Protein AF-A0A5K0VCS7-F1 (afdb_monomer)

Organism: NCBI:txid210225

Solvent-accessible surface area (backbone atoms only — not comparable to full-atom values): 3337 Å² total; per-residue (Å²): 140,54,72,51,76,47,75,49,73,86,77,71,42,83,42,86,42,76,71,60,90,89,60,94,78,89,85,80,92,66,85,91,60,86,88,63,72,95,57,82,84,75,72,128

Sequence (44 aa):
LYYTTVKLGNPPVDYHVQIDTGSDILWVTCNPCSGCPSSSGLSS

Mean predicted aligned error: 6.16 Å

Foldseek 3Di:
DDWDWDWDDVVTDIDIDDDDPPDDDDDDDDPPDDPDDPDDPPPD

Secondary structure (DSSP, 8-state):
--EEEEEETTTTEEEEEE--TT-S------SS-SS--SS-----

pLDDT: mean 85.88, std 13.94, range [44.25, 97.56]

Radius of gyration: 12.14 Å; Cα contacts (8 Å, |Δi|>4): 29; chains: 1; bounding box: 28×22×29 Å

Structure (mmCIF, N/CA/C/O backbone):
data_AF-A0A5K0VCS7-F1
#
_entry.id   AF-A0A5K0VCS7-F1
#
loop_
_atom_site.group_PDB
_atom_site.id
_atom_site.type_symbol
_atom_site.label_atom_id
_atom_site.label_alt_id
_atom_site.label_comp_id
_atom_site.label_asym_id
_atom_site.label_entity_id
_atom_site.label_seq_id
_atom_site.pdbx_PDB_ins_code
_atom_site.Cartn_x
_atom_site.Cartn_y
_atom_site.Cartn_z
_atom_site.occupancy
_atom_site.B_iso_or_equiv
_atom_site.auth_seq_id
_atom_site.auth_comp_id
_atom_site.auth_asym_id
_atom_site.auth_atom_id
_atom_site.pdbx_PDB_model_num
ATOM 1 N N . LEU A 1 1 ? 5.037 8.644 -10.910 1.00 83.25 1 LEU A N 1
ATOM 2 C CA . LEU A 1 1 ? 4.520 7.570 -10.040 1.00 83.25 1 LEU A CA 1
ATOM 3 C C . LEU A 1 1 ? 3.006 7.625 -10.039 1.00 83.25 1 LEU A C 1
ATOM 5 O O . LEU A 1 1 ? 2.476 8.731 -10.027 1.00 83.25 1 LEU A O 1
ATOM 9 N N . TYR A 1 2 ? 2.335 6.477 -10.099 1.00 91.12 2 TYR A N 1
ATOM 10 C CA . TYR A 1 2 ? 0.877 6.404 -10.173 1.00 91.12 2 TYR A CA 1
ATOM 11 C C . TYR A 1 2 ? 0.325 5.719 -8.931 1.00 91.12 2 TYR A C 1
ATOM 13 O O . TYR A 1 2 ? 0.835 4.681 -8.510 1.00 91.12 2 TYR A O 1
ATOM 21 N N . TYR A 1 3 ? -0.717 6.320 -8.367 1.00 94.00 3 TYR A N 1
ATOM 22 C CA . TYR A 1 3 ? -1.359 5.872 -7.142 1.00 94.00 3 TYR A CA 1
ATOM 23 C C . TYR A 1 3 ? -2.865 5.821 -7.322 1.00 94.00 3 TYR A C 1
ATOM 25 O O . TYR A 1 3 ? -3.436 6.575 -8.112 1.00 94.00 3 TYR A O 1
ATOM 33 N N . THR A 1 4 ? -3.501 4.953 -6.552 1.00 95.62 4 THR A N 1
ATOM 34 C CA . THR A 1 4 ? -4.954 4.886 -6.441 1.00 95.62 4 THR A CA 1
ATOM 35 C C . THR A 1 4 ? -5.358 4.576 -5.004 1.00 95.62 4 THR A C 1
ATOM 37 O O . THR A 1 4 ? -4.532 4.148 -4.193 1.00 95.62 4 THR A O 1
ATOM 40 N N . THR A 1 5 ? -6.633 4.784 -4.696 1.00 96.81 5 THR A N 1
ATOM 41 C CA . THR A 1 5 ? -7.228 4.413 -3.413 1.00 96.81 5 THR A CA 1
ATOM 42 C C . THR A 1 5 ? -8.025 3.127 -3.578 1.00 96.81 5 THR A C 1
ATOM 44 O O . THR A 1 5 ? -8.859 3.016 -4.478 1.00 96.81 5 THR A O 1
ATOM 47 N N . VAL A 1 6 ? -7.792 2.163 -2.690 1.00 96.19 6 VAL A N 1
ATOM 48 C CA . VAL A 1 6 ? -8.567 0.919 -2.594 1.00 96.19 6 VAL A CA 1
ATOM 49 C C . VAL A 1 6 ? -9.217 0.807 -1.220 1.00 96.19 6 VAL A C 1
ATOM 51 O O . VAL A 1 6 ? -8.666 1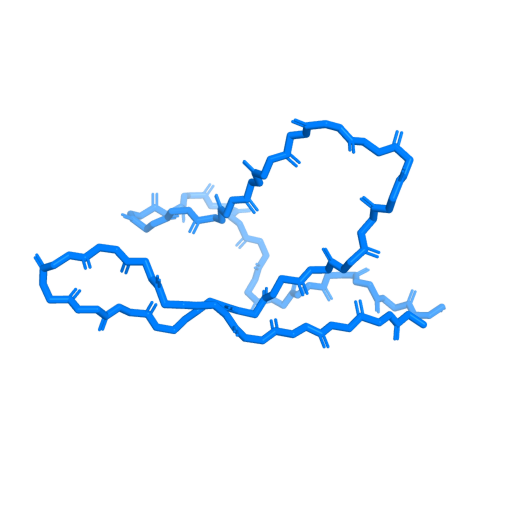.280 -0.229 1.00 96.19 6 VAL A O 1
ATOM 54 N N . LYS A 1 7 ? -10.386 0.164 -1.158 1.00 97.56 7 LYS A N 1
ATOM 55 C CA . LYS A 1 7 ? -11.102 -0.115 0.092 1.00 97.56 7 LYS A CA 1
ATOM 56 C C . LYS A 1 7 ? -10.884 -1.560 0.507 1.00 97.56 7 LYS A C 1
ATOM 58 O O . LYS A 1 7 ? -11.223 -2.462 -0.256 1.00 97.56 7 LYS A O 1
ATOM 63 N N . LEU A 1 8 ? -10.346 -1.775 1.704 1.00 95.25 8 LEU A N 1
ATOM 64 C CA . LEU A 1 8 ? -10.069 -3.106 2.249 1.00 95.25 8 LEU A CA 1
ATOM 65 C C . LEU A 1 8 ? -10.698 -3.271 3.638 1.00 95.25 8 LEU A C 1
ATOM 67 O O . LEU A 1 8 ? -10.755 -2.326 4.422 1.00 95.25 8 LEU A O 1
ATOM 71 N N . GLY A 1 9 ? -11.140 -4.493 3.940 1.00 94.69 9 GLY A N 1
ATOM 72 C CA . GLY A 1 9 ? -11.720 -4.865 5.232 1.00 94.69 9 GLY A CA 1
ATOM 73 C C . GLY A 1 9 ? -13.235 -4.670 5.343 1.00 94.69 9 GLY A C 1
ATOM 74 O O . GLY A 1 9 ? -13.911 -4.227 4.415 1.00 94.69 9 GLY A O 1
ATOM 75 N N . ASN A 1 10 ? -13.764 -5.045 6.509 1.00 96.56 10 ASN A N 1
ATOM 76 C CA . ASN A 1 10 ? -15.148 -4.815 6.908 1.00 96.56 10 ASN A CA 1
ATOM 77 C C . ASN A 1 10 ? -15.181 -4.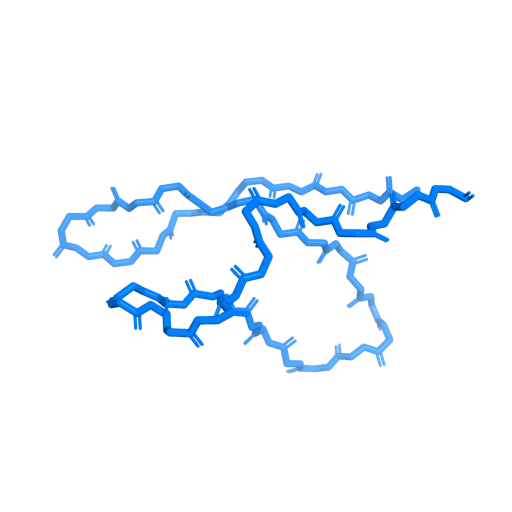414 8.401 1.00 96.56 10 ASN A C 1
ATOM 79 O O . ASN A 1 10 ? -14.933 -5.278 9.244 1.00 96.56 10 ASN A O 1
ATOM 83 N N . PRO A 1 11 ? -15.466 -3.145 8.754 1.00 96.19 11 PRO A N 1
ATOM 84 C CA . PRO A 1 11 ? -15.874 -2.055 7.864 1.00 96.19 11 PRO A CA 1
ATOM 85 C C . PRO A 1 11 ? -14.756 -1.616 6.889 1.00 96.19 11 PRO A C 1
ATOM 87 O O . PRO A 1 11 ? -13.582 -1.836 7.190 1.00 96.19 11 PRO A O 1
ATOM 90 N N . PRO A 1 12 ? -15.092 -1.025 5.723 1.00 96.94 12 PRO A N 1
ATOM 91 C CA . PRO A 1 12 ? -14.102 -0.650 4.713 1.00 96.94 12 PRO A CA 1
ATOM 92 C C . PRO A 1 12 ? -13.175 0.472 5.192 1.00 96.94 12 PRO A C 1
ATOM 94 O O . PRO A 1 12 ? -13.650 1.486 5.705 1.00 96.94 12 PRO A O 1
ATOM 97 N N . VAL A 1 13 ? -11.873 0.320 4.951 1.00 94.31 13 VAL A N 1
ATOM 98 C CA . VAL A 1 13 ? -10.838 1.332 5.211 1.00 94.31 13 VAL A CA 1
ATOM 99 C C . VAL A 1 13 ? -10.136 1.685 3.900 1.00 94.31 13 VAL A C 1
ATOM 101 O O . VAL A 1 13 ? -9.840 0.797 3.099 1.00 94.31 13 VAL A O 1
ATOM 104 N N . ASP A 1 14 ? -9.885 2.975 3.677 1.00 95.75 14 ASP A N 1
ATOM 105 C CA . ASP A 1 14 ? -9.183 3.473 2.492 1.00 95.75 14 ASP A CA 1
ATOM 106 C C . ASP A 1 14 ? -7.662 3.290 2.633 1.00 95.75 14 ASP A C 1
ATOM 108 O O . ASP A 1 14 ? -7.062 3.703 3.627 1.00 95.75 14 ASP A O 1
ATOM 112 N N . TYR A 1 15 ? -7.029 2.718 1.608 1.00 93.38 15 TYR A N 1
ATOM 113 C CA . TYR A 1 15 ? -5.577 2.568 1.491 1.00 93.38 15 TYR A CA 1
ATOM 114 C C . TYR A 1 15 ? -5.080 3.212 0.198 1.00 93.38 15 TYR A C 1
ATOM 116 O O . TYR A 1 15 ? -5.607 2.936 -0.881 1.00 93.38 15 TYR A O 1
ATOM 124 N N . HIS A 1 16 ? -4.042 4.045 0.294 1.00 92.25 16 HIS A N 1
ATOM 125 C CA . HIS A 1 16 ? -3.357 4.616 -0.867 1.00 92.25 16 HIS A CA 1
ATOM 126 C C . HIS A 1 16 ? -2.246 3.665 -1.316 1.00 92.25 16 HIS A C 1
ATOM 128 O O . HIS A 1 16 ? -1.300 3.420 -0.567 1.00 92.25 16 HIS A O 1
ATOM 134 N N . VAL A 1 17 ? -2.358 3.127 -2.528 1.00 93.38 17 VAL A N 1
ATOM 135 C CA . VAL A 1 17 ? -1.457 2.090 -3.052 1.00 93.38 17 VAL A CA 1
ATOM 136 C C . VAL A 1 17 ? -0.790 2.536 -4.348 1.00 93.38 17 VAL A C 1
ATOM 138 O O . VAL A 1 17 ? -1.372 3.286 -5.135 1.00 93.38 17 VAL A O 1
ATOM 141 N N . GLN A 1 18 ? 0.443 2.078 -4.566 1.00 94.31 18 GLN A N 1
ATOM 142 C CA . GLN A 1 18 ? 1.189 2.297 -5.804 1.00 94.31 18 GLN A CA 1
ATOM 143 C C . GLN A 1 18 ? 0.738 1.301 -6.877 1.00 94.31 18 GLN A C 1
ATOM 145 O O . GLN A 1 18 ? 0.574 0.116 -6.596 1.00 94.31 18 GLN A O 1
ATOM 150 N N . ILE A 1 19 ? 0.583 1.773 -8.114 1.00 94.44 19 ILE A N 1
ATOM 151 C CA . ILE A 1 19 ? 0.317 0.912 -9.270 1.00 94.44 19 ILE A CA 1
ATOM 152 C C . ILE A 1 19 ? 1.654 0.385 -9.803 1.00 94.44 19 ILE A C 1
ATOM 154 O O . ILE A 1 19 ? 2.450 1.156 -10.342 1.00 94.44 19 ILE A O 1
ATOM 158 N N . ASP A 1 20 ? 1.886 -0.919 -9.657 1.00 94.62 20 ASP A N 1
ATOM 159 C CA . ASP A 1 20 ? 3.057 -1.631 -10.174 1.00 94.62 20 ASP A CA 1
ATOM 160 C C . ASP A 1 20 ? 2.607 -2.835 -11.016 1.00 94.62 20 ASP A C 1
ATOM 162 O O . ASP A 1 20 ? 2.122 -3.828 -10.488 1.00 94.62 20 ASP A O 1
ATOM 166 N N . THR A 1 21 ? 2.732 -2.737 -12.342 1.00 95.62 21 THR A N 1
ATOM 167 C CA . THR A 1 21 ? 2.386 -3.831 -13.270 1.00 95.62 21 THR A CA 1
ATOM 168 C C . THR A 1 21 ? 3.502 -4.868 -13.412 1.00 95.62 21 THR A C 1
ATOM 170 O O . THR A 1 21 ? 3.338 -5.829 -14.160 1.00 95.62 21 THR A O 1
ATOM 173 N N . GLY A 1 22 ? 4.660 -4.645 -12.782 1.00 96.62 22 GLY A N 1
ATOM 174 C CA . GLY A 1 22 ? 5.804 -5.556 -12.803 1.00 96.62 22 GLY A CA 1
ATOM 175 C C . GLY A 1 22 ? 5.772 -6.617 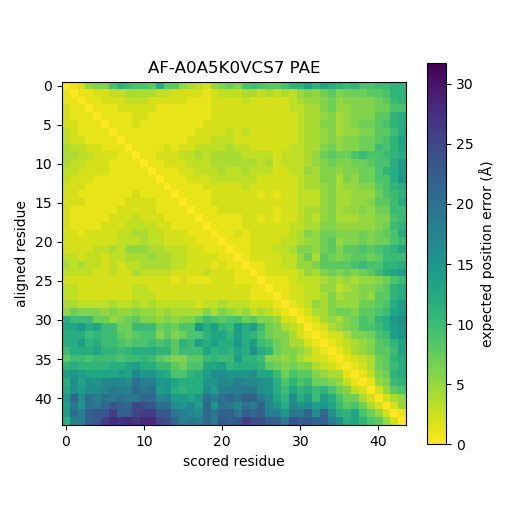-11.701 1.00 96.62 22 GLY A C 1
ATOM 176 O O . GLY A 1 22 ? 6.622 -7.505 -11.711 1.00 96.62 22 GLY A O 1
ATOM 177 N N . SER A 1 23 ? 4.814 -6.538 -10.774 1.00 95.88 23 SER A N 1
ATOM 178 C CA . SER A 1 23 ? 4.617 -7.487 -9.676 1.00 95.88 23 SER A CA 1
ATOM 179 C C . SER A 1 23 ? 3.230 -8.138 -9.715 1.00 95.88 23 SER A C 1
ATOM 181 O O . SER A 1 23 ? 2.313 -7.679 -10.395 1.00 95.88 23 SER A O 1
ATOM 183 N N . ASP A 1 24 ? 3.086 -9.244 -8.990 1.00 97.25 24 ASP A N 1
ATOM 184 C CA . ASP A 1 24 ? 1.862 -10.040 -8.840 1.00 97.25 24 ASP A CA 1
ATOM 185 C C . ASP A 1 24 ? 1.344 -10.061 -7.387 1.00 97.25 24 ASP A C 1
ATOM 187 O O . ASP A 1 24 ? 0.458 -10.844 -7.038 1.00 97.25 24 ASP A O 1
ATOM 191 N N . ILE A 1 25 ? 1.878 -9.183 -6.530 1.00 96.1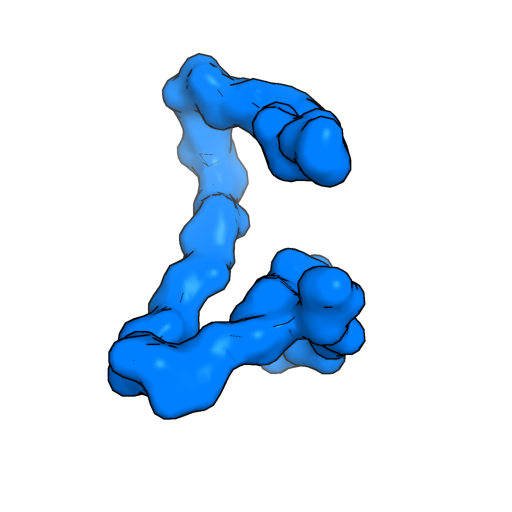9 25 ILE A N 1
ATOM 192 C CA . ILE A 1 25 ? 1.587 -9.123 -5.093 1.00 96.19 25 ILE A CA 1
ATOM 193 C C . ILE A 1 25 ? 1.030 -7.746 -4.716 1.00 96.19 25 ILE A C 1
ATOM 195 O O . ILE A 1 25 ? 1.585 -6.710 -5.071 1.00 96.19 25 ILE A O 1
ATOM 199 N N . LEU A 1 26 ? -0.035 -7.743 -3.910 1.00 94.50 26 LEU A N 1
ATOM 200 C CA . LEU A 1 26 ? -0.551 -6.558 -3.221 1.00 94.50 26 LEU A CA 1
ATOM 201 C C . LEU A 1 26 ? -0.033 -6.531 -1.776 1.00 94.50 26 LEU A C 1
ATOM 203 O O . LEU A 1 26 ? -0.197 -7.505 -1.042 1.00 94.50 26 LEU A O 1
ATOM 207 N N . TRP A 1 27 ? 0.522 -5.399 -1.342 1.00 91.44 27 TRP A N 1
ATOM 208 C CA . TRP A 1 27 ? 0.984 -5.193 0.033 1.00 91.44 27 TRP A CA 1
ATOM 209 C C . TRP A 1 27 ? 0.457 -3.876 0.608 1.00 91.44 27 TRP A C 1
ATOM 211 O O . TRP A 1 27 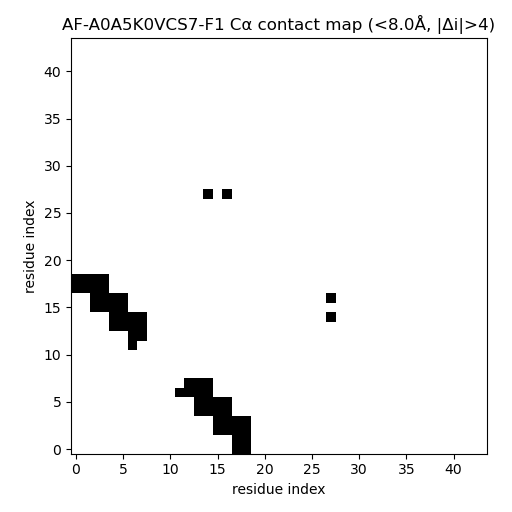? 0.461 -2.845 -0.064 1.00 91.44 27 TRP A O 1
ATOM 221 N N . VAL A 1 28 ? 0.047 -3.906 1.877 1.00 91.00 28 VAL A N 1
ATOM 222 C CA . VAL A 1 28 ? -0.295 -2.721 2.676 1.00 91.00 28 VAL A CA 1
ATOM 223 C C . VAL A 1 28 ? 0.438 -2.778 4.011 1.00 91.00 28 VAL A C 1
ATOM 225 O O . VAL A 1 28 ? 0.753 -3.853 4.519 1.00 91.00 28 VAL A O 1
ATOM 228 N N . THR A 1 29 ? 0.704 -1.619 4.605 1.00 85.00 29 THR A N 1
ATOM 229 C CA . THR A 1 29 ? 1.216 -1.534 5.975 1.00 85.00 29 THR A CA 1
ATOM 230 C C . THR A 1 29 ? 0.083 -1.700 6.990 1.00 85.00 29 THR A C 1
ATOM 232 O O . THR A 1 29 ? -0.997 -1.128 6.847 1.00 85.00 29 THR A O 1
ATOM 235 N N . CYS A 1 30 ? 0.338 -2.485 8.039 1.00 81.00 30 CYS A N 1
ATOM 236 C CA . CYS A 1 30 ? -0.603 -2.736 9.135 1.00 81.00 30 CYS A CA 1
ATOM 237 C C . CYS A 1 30 ? -0.264 -1.898 10.384 1.00 81.00 30 CYS A C 1
ATOM 239 O O . CYS A 1 30 ? 0.873 -1.466 10.567 1.00 81.00 30 CYS A O 1
ATOM 241 N N . ASN A 1 31 ? -1.250 -1.707 11.267 1.00 78.62 31 ASN A N 1
ATOM 242 C CA . ASN A 1 31 ? -1.119 -1.057 12.579 1.00 78.62 31 ASN A CA 1
ATOM 243 C C . ASN A 1 31 ? -1.389 -2.099 13.694 1.00 78.62 31 ASN A C 1
ATOM 245 O O . ASN A 1 31 ? -2.354 -2.852 13.544 1.00 78.62 31 ASN A O 1
ATOM 249 N N . PRO A 1 32 ? -0.617 -2.163 14.802 1.00 80.00 32 PRO A N 1
ATOM 250 C CA . PRO A 1 32 ? 0.578 -1.378 15.117 1.00 80.00 32 PRO A CA 1
ATOM 251 C C . PRO A 1 32 ? 1.788 -1.755 14.274 1.00 80.00 32 PRO A C 1
ATOM 253 O O . PRO A 1 32 ? 2.090 -2.930 14.091 1.00 80.00 32 PRO A O 1
ATOM 256 N N . CYS A 1 33 ? 2.515 -0.736 13.812 1.00 80.44 33 CYS A N 1
ATOM 257 C CA . CYS A 1 33 ? 3.872 -0.911 13.318 1.00 80.44 33 CYS A CA 1
ATOM 258 C C . CYS A 1 33 ? 4.865 -0.269 14.288 1.00 80.44 33 CYS A C 1
ATOM 260 O O . CYS A 1 33 ? 4.785 0.925 14.573 1.00 80.44 33 CYS A O 1
ATOM 262 N N . SER A 1 34 ? 5.823 -1.059 14.770 1.00 82.88 34 SER A N 1
ATOM 263 C CA . SER A 1 34 ? 6.942 -0.562 15.568 1.00 82.88 34 SER A CA 1
ATOM 264 C C . SER A 1 34 ? 8.088 -0.153 14.644 1.00 82.88 34 SER A C 1
ATOM 266 O O . SER A 1 34 ? 8.591 -0.979 13.886 1.00 82.88 34 SER A O 1
ATOM 268 N N . GLY A 1 35 ? 8.491 1.119 14.687 1.00 79.62 35 GLY A N 1
ATOM 269 C CA . GLY A 1 35 ? 9.621 1.632 13.904 1.00 79.62 35 GLY A CA 1
ATOM 270 C C . GLY A 1 35 ? 9.340 1.905 12.419 1.00 79.62 35 GLY A C 1
ATOM 271 O O . GLY A 1 35 ? 10.283 2.184 11.682 1.00 79.62 35 GLY A O 1
ATOM 272 N N . CYS A 1 36 ? 8.081 1.860 11.963 1.00 79.56 36 CYS A N 1
ATOM 273 C CA . CYS A 1 36 ? 7.749 2.324 10.613 1.00 79.56 36 CYS A CA 1
ATOM 274 C C . CYS A 1 36 ? 7.936 3.846 10.499 1.00 79.56 36 CYS A C 1
ATOM 276 O O . CYS A 1 36 ? 7.512 4.578 11.400 1.00 79.56 36 CYS A O 1
ATOM 278 N N . PRO A 1 37 ? 8.493 4.350 9.385 1.00 75.50 37 PRO A N 1
ATOM 279 C CA . PRO A 1 37 ? 8.520 5.780 9.125 1.00 75.50 37 PRO A CA 1
ATOM 280 C C . PRO A 1 37 ? 7.087 6.307 8.952 1.00 75.50 37 PRO A C 1
ATOM 282 O O . PRO A 1 37 ? 6.247 5.682 8.306 1.00 75.50 37 PRO A O 1
ATOM 285 N N . SER A 1 38 ? 6.799 7.458 9.562 1.00 73.56 38 SER A N 1
ATOM 286 C CA . SER A 1 38 ? 5.480 8.111 9.529 1.00 73.56 38 SER A CA 1
ATOM 287 C C . SER A 1 38 ? 5.178 8.805 8.199 1.00 73.56 38 SER A C 1
ATOM 289 O O . SER A 1 38 ? 4.048 9.224 7.956 1.00 73.56 38 SER A O 1
ATOM 291 N N . SER A 1 39 ? 6.180 8.908 7.329 1.00 68.81 39 SER A N 1
ATOM 292 C CA . SER A 1 39 ? 6.062 9.338 5.946 1.00 68.81 39 SER A CA 1
ATOM 293 C C . SER A 1 39 ? 6.704 8.295 5.037 1.00 68.81 39 SER A C 1
ATOM 295 O O . SER A 1 39 ? 7.706 7.665 5.380 1.00 68.81 39 SER A O 1
ATOM 297 N N . SER A 1 40 ? 6.133 8.102 3.851 1.00 63.31 40 SER A N 1
ATOM 298 C CA . SER A 1 40 ? 6.810 7.363 2.793 1.00 63.31 40 SER A CA 1
ATOM 299 C C . SER A 1 40 ? 8.078 8.134 2.431 1.00 63.31 40 SER A C 1
ATOM 3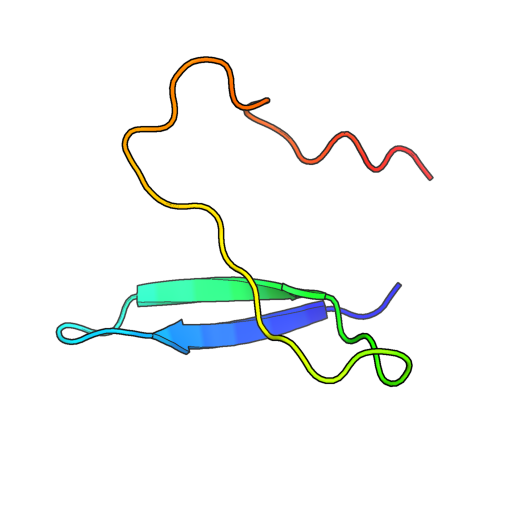01 O O . SER A 1 40 ? 7.985 9.228 1.878 1.00 63.31 40 SER A O 1
ATOM 303 N N . GLY A 1 41 ? 9.254 7.577 2.731 1.00 56.41 41 GLY A N 1
ATOM 304 C CA . GLY A 1 41 ? 10.569 8.131 2.379 1.00 56.41 41 GLY A CA 1
ATOM 305 C C . GLY A 1 41 ? 10.859 8.149 0.875 1.00 56.41 41 GLY A C 1
ATOM 306 O O . GLY A 1 41 ? 12.012 8.082 0.468 1.00 56.41 41 GLY A O 1
ATOM 307 N N . LEU A 1 42 ? 9.819 8.215 0.045 1.00 59.69 42 LEU A N 1
ATOM 308 C CA . LEU A 1 42 ? 9.926 8.398 -1.387 1.00 59.69 42 LEU A CA 1
ATOM 309 C C . LEU A 1 42 ? 10.116 9.893 -1.670 1.00 59.69 42 LEU A C 1
ATOM 311 O O . LEU A 1 42 ? 9.234 10.575 -2.188 1.00 59.69 42 LEU A O 1
ATOM 315 N N . SER A 1 43 ? 11.267 10.420 -1.255 1.00 44.25 43 SER A N 1
AT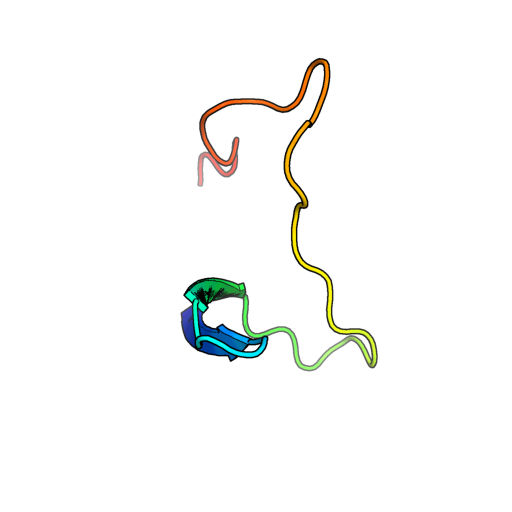OM 316 C CA . SER A 1 43 ? 11.813 11.616 -1.881 1.00 44.25 43 SER A CA 1
ATOM 317 C C . SER A 1 43 ? 12.156 11.229 -3.316 1.00 44.25 43 SER A C 1
ATOM 319 O O . SER A 1 43 ? 12.951 10.312 -3.520 1.00 44.25 43 SER A O 1
ATOM 321 N N . SER A 1 44 ? 11.476 11.877 -4.260 1.00 44.81 44 SER A N 1
ATOM 322 C CA . SER A 1 44 ? 11.757 11.874 -5.702 1.00 44.81 44 SER A CA 1
ATOM 323 C C . SER A 1 44 ? 13.234 11.749 -6.052 1.00 44.81 44 SER A C 1
ATOM 325 O O . SER A 1 44 ? 14.018 12.480 -5.402 1.00 44.81 44 SER A O 1
#

InterPro domains:
  IPR001461 Aspartic peptidase A1 [PTHR13683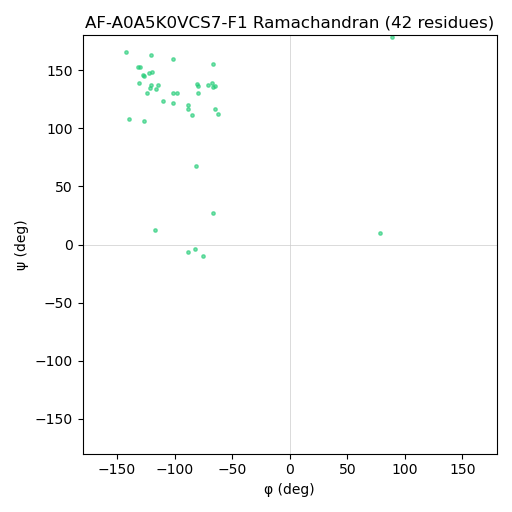] (2-40)
  IPR021109 Aspartic peptidase domain superfamily [G3DSA:2.40.70.10] (1-44)
  IPR021109 Aspartic peptidase domain sup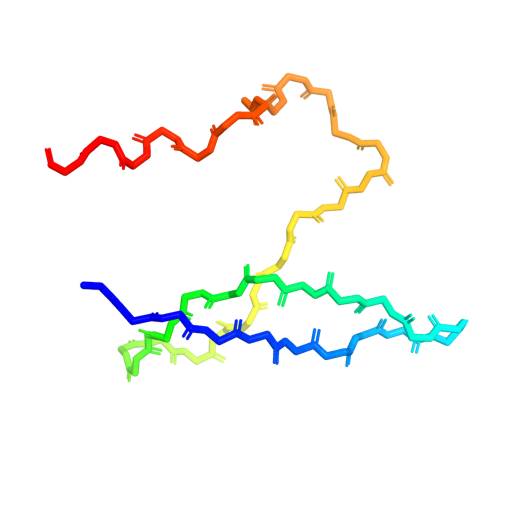erfamily [SSF50630] (1-38)
  IPR032861 Xylanase inhibitor, N-terminal [PF14543] (2-35)
  IPR033121 Peptidase family A1 domain [PS51767] (2-44)